Protein AF-A0A8W8MRX2-F1 (afdb_monomer_lite)

Secondary structure (DSSP, 8-state):
-HHHHHHHHHHHHHHHHHHHHHHHHHHHH---HHHHHHHHHHHHHHHHHHHHHHHHHHHHHHT--HHHHHSGGG-GGGB-TTS-B--TT---HHHHHHHHTTSSPPPPHHHHHHH--

Sequence (117 aa):
RPWFFMFVFTMFANAIFTDFFCYHLLSEFGWDWIVVIGAVEAAVATVAVTAVSILMTFHAVYNITANERVNFKRYRYLMDGKGAFYNPFNRGIVHNLKEFFLLVKPRTEQDVEILNI

Organism: Magallana gigas (NCBI:txid29159)

Radius of gyration: 20.26 Å; chains: 1; bounding box: 42×21×60 Å

Foldseek 3Di:
DVVVLVVLVVQLVVLVVLLVVLVVCCVPVNDDPVSVVSNVVSVVSNVVSVVVNVVVLVCQQQVHDPCCVVVVLVDPLLADPVRDGDRLQGPGRVVSNCVVVVVDPGDDPVNSVVVPD

Structure (mmCIF, N/CA/C/O backbone):
data_AF-A0A8W8MRX2-F1
#
_entry.id   AF-A0A8W8MRX2-F1
#
loop_
_atom_site.group_PDB
_atom_site.id
_atom_site.type_symbol
_atom_site.label_atom_id
_atom_site.label_alt_id
_atom_site.label_comp_id
_atom_site.label_asym_id
_atom_site.label_entity_id
_atom_site.label_seq_id
_atom_site.pdbx_PDB_ins_code
_atom_site.Cartn_x
_atom_site.Cartn_y
_atom_site.Cartn_z
_atom_site.occupancy
_atom_site.B_iso_or_equiv
_atom_site.auth_seq_id
_atom_site.auth_comp_id
_atom_site.auth_asym_id
_atom_site.auth_atom_id
_atom_site.pdbx_PDB_model_num
ATOM 1 N N . ARG A 1 1 ? -12.585 5.286 2.937 1.00 81.06 1 ARG A N 1
ATOM 2 C CA . ARG A 1 1 ? -11.636 4.201 3.297 1.00 81.06 1 ARG A CA 1
ATOM 3 C C . ARG A 1 1 ? -11.493 3.177 2.165 1.00 81.06 1 ARG A C 1
ATOM 5 O O . ARG A 1 1 ? -10.385 3.101 1.647 1.00 81.06 1 ARG A O 1
ATOM 12 N N . PRO A 1 2 ? -12.557 2.495 1.693 1.00 92.56 2 PRO A N 1
ATOM 13 C CA . PRO A 1 2 ? -12.420 1.482 0.636 1.00 92.56 2 PRO A CA 1
ATOM 14 C C . PRO A 1 2 ? -11.964 2.055 -0.715 1.00 92.56 2 PRO A C 1
ATOM 16 O O . PRO A 1 2 ? -11.150 1.440 -1.386 1.00 92.56 2 PRO A O 1
ATOM 19 N N . TRP A 1 3 ? -12.398 3.265 -1.084 1.00 94.00 3 TRP A N 1
ATOM 20 C CA . TRP A 1 3 ? -11.978 3.913 -2.338 1.00 94.00 3 TRP A CA 1
ATOM 21 C C . TRP A 1 3 ? -10.467 4.147 -2.434 1.00 94.00 3 TRP A C 1
ATOM 23 O O . TRP A 1 3 ? -9.849 3.787 -3.428 1.00 94.00 3 TRP A O 1
ATOM 33 N N . PHE A 1 4 ? -9.859 4.696 -1.378 1.00 93.81 4 PHE A N 1
ATOM 34 C CA . PHE A 1 4 ? -8.411 4.904 -1.333 1.00 93.81 4 PHE A CA 1
ATOM 35 C C . PHE A 1 4 ? -7.646 3.575 -1.323 1.00 93.81 4 PHE A C 1
ATOM 37 O O . PHE A 1 4 ? -6.632 3.453 -1.995 1.00 93.81 4 PHE A O 1
ATOM 44 N N . PHE A 1 5 ? -8.159 2.559 -0.620 1.00 95.06 5 PHE A N 1
ATOM 45 C CA . PHE A 1 5 ? -7.598 1.208 -0.665 1.00 95.06 5 PHE A CA 1
ATOM 46 C C . PHE A 1 5 ? -7.597 0.647 -2.090 1.00 95.06 5 PHE A C 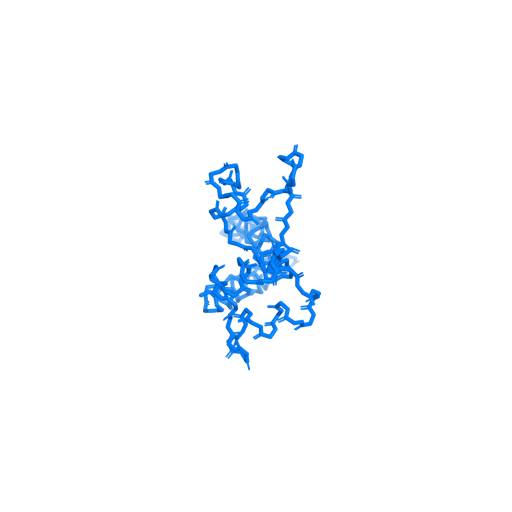1
ATOM 48 O O . PHE A 1 5 ? -6.561 0.186 -2.555 1.00 95.06 5 PHE A O 1
ATOM 55 N N . MET A 1 6 ? -8.726 0.741 -2.801 1.00 95.88 6 MET A N 1
ATOM 56 C CA . MET A 1 6 ? -8.815 0.296 -4.193 1.00 95.88 6 MET A CA 1
ATOM 57 C C . MET A 1 6 ? -7.841 1.063 -5.087 1.00 95.88 6 MET A C 1
ATOM 59 O O . MET A 1 6 ? -7.114 0.433 -5.840 1.00 95.88 6 MET A O 1
ATOM 63 N N . PHE A 1 7 ? -7.753 2.388 -4.942 1.00 96.69 7 PHE A N 1
ATOM 64 C CA . PHE A 1 7 ? -6.777 3.207 -5.665 1.00 96.69 7 PHE A CA 1
ATOM 65 C C . PHE A 1 7 ? -5.326 2.760 -5.419 1.00 96.69 7 PHE A C 1
ATOM 67 O O . PHE A 1 7 ? -4.554 2.604 -6.361 1.00 96.69 7 PHE A O 1
ATOM 74 N N . VAL A 1 8 ? -4.945 2.509 -4.163 1.00 96.88 8 VAL A N 1
ATOM 75 C CA . VAL A 1 8 ? -3.594 2.035 -3.823 1.00 96.88 8 VAL A CA 1
ATOM 76 C C . VAL A 1 8 ? -3.322 0.666 -4.450 1.00 96.88 8 VAL A C 1
ATOM 78 O O . VAL A 1 8 ? -2.254 0.462 -5.019 1.00 96.88 8 VAL A O 1
ATOM 81 N N . PHE A 1 9 ? -4.289 -0.253 -4.409 1.00 96.75 9 PHE A N 1
ATOM 82 C CA . PHE A 1 9 ? -4.136 -1.579 -5.008 1.00 96.75 9 PHE A CA 1
ATOM 83 C C . PHE A 1 9 ? -4.099 -1.543 -6.541 1.00 96.75 9 PHE A C 1
ATOM 85 O O . PHE A 1 9 ? -3.346 -2.309 -7.139 1.00 96.75 9 PHE A O 1
ATOM 92 N N . THR A 1 10 ? -4.836 -0.636 -7.191 1.00 97.62 10 THR A N 1
ATOM 93 C CA . THR A 1 10 ? -4.715 -0.443 -8.645 1.00 97.62 10 THR A CA 1
ATOM 94 C C . THR A 1 10 ? -3.367 0.169 -9.011 1.00 97.62 10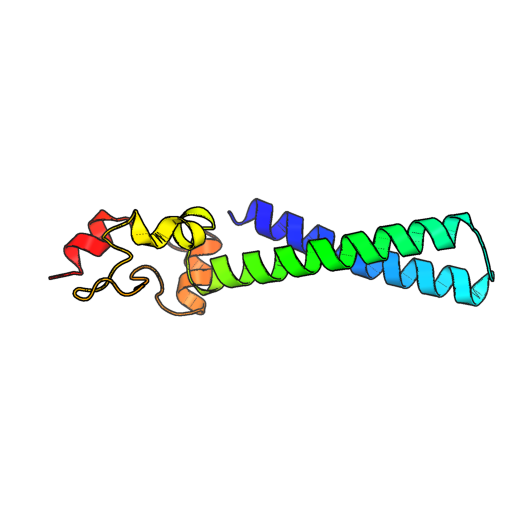 THR A C 1
ATOM 96 O O . THR A 1 10 ? -2.764 -0.256 -9.990 1.00 97.62 10 THR A O 1
ATOM 99 N N . MET A 1 11 ? -2.850 1.104 -8.208 1.00 97.69 11 MET A N 1
ATOM 100 C CA . MET A 1 11 ? -1.498 1.649 -8.385 1.00 97.69 11 MET A CA 1
ATOM 101 C C . MET A 1 11 ? -0.414 0.587 -8.178 1.00 97.69 11 MET A C 1
ATOM 103 O O . MET A 1 11 ? 0.546 0.552 -8.939 1.00 97.69 11 MET A O 1
ATOM 107 N N . PHE A 1 12 ? -0.575 -0.303 -7.195 1.00 97.38 12 PHE A N 1
ATOM 108 C CA . PHE A 1 12 ? 0.336 -1.425 -6.966 1.00 97.38 12 PHE A CA 1
ATOM 109 C C . PHE A 1 12 ? 0.355 -2.399 -8.150 1.00 97.38 12 PHE A C 1
ATOM 111 O O . PHE A 1 12 ? 1.428 -2.731 -8.644 1.00 97.38 12 PHE A O 1
ATOM 118 N N . ALA A 1 13 ? -0.816 -2.792 -8.661 1.00 97.25 13 ALA A N 1
ATOM 119 C CA . ALA A 1 13 ? -0.903 -3.628 -9.858 1.00 97.25 13 ALA A CA 1
ATOM 120 C C . ALA A 1 13 ? -0.281 -2.940 -11.085 1.00 97.25 13 ALA A C 1
ATOM 122 O O . ALA A 1 13 ? 0.473 -3.565 -11.826 1.00 97.25 13 ALA A O 1
ATOM 123 N N . ASN A 1 14 ? -0.548 -1.643 -11.268 1.00 97.69 14 ASN A N 1
ATOM 124 C CA . ASN A 1 14 ? 0.042 -0.857 -12.347 1.00 97.69 14 ASN A CA 1
ATOM 125 C C . ASN A 1 14 ? 1.572 -0.814 -12.255 1.00 97.69 14 ASN A C 1
ATOM 127 O O . ASN A 1 14 ? 2.240 -1.002 -13.262 1.00 97.69 14 ASN A O 1
ATOM 131 N N . ALA A 1 15 ? 2.127 -0.622 -11.057 1.00 97.50 15 ALA A N 1
ATOM 132 C CA . ALA A 1 15 ? 3.571 -0.588 -10.846 1.00 97.50 15 ALA A CA 1
ATOM 133 C C . ALA A 1 15 ? 4.236 -1.933 -11.205 1.00 97.50 15 ALA A C 1
ATOM 135 O O . ALA A 1 15 ? 5.222 -1.948 -11.936 1.00 97.50 15 ALA A O 1
ATOM 136 N N . ILE A 1 16 ? 3.620 -3.061 -10.818 1.00 97.00 16 ILE A N 1
ATOM 137 C CA . ILE A 1 16 ? 4.077 -4.405 -11.215 1.00 97.00 16 ILE A CA 1
ATOM 138 C C . ILE A 1 16 ? 4.066 -4.571 -12.740 1.00 97.00 16 ILE A C 1
ATOM 140 O O . ILE A 1 16 ? 5.025 -5.095 -13.307 1.00 97.00 16 ILE A O 1
ATOM 144 N N . PHE A 1 17 ? 2.994 -4.144 -13.416 1.00 97.88 17 PHE A N 1
ATOM 145 C CA . PHE A 1 17 ? 2.923 -4.239 -14.875 1.00 97.88 17 PHE A CA 1
ATOM 146 C C . PHE A 1 17 ? 3.970 -3.359 -15.560 1.00 97.88 17 PHE A C 1
ATOM 148 O O . PHE A 1 17 ? 4.599 -3.810 -16.514 1.00 97.88 17 PHE A O 1
ATOM 155 N N . THR A 1 18 ? 4.197 -2.142 -15.067 1.00 97.50 18 THR A N 1
ATOM 156 C CA . THR A 1 18 ? 5.241 -1.256 -15.593 1.00 97.50 18 THR A CA 1
ATOM 157 C C . THR A 1 18 ? 6.625 -1.883 -15.449 1.00 97.50 18 THR A C 1
ATOM 159 O O . THR A 1 18 ? 7.345 -1.961 -16.441 1.00 97.50 18 THR A O 1
ATOM 162 N N . ASP A 1 19 ? 6.971 -2.403 -14.267 1.00 96.81 19 ASP A N 1
ATOM 163 C CA . ASP A 1 19 ? 8.256 -3.079 -14.038 1.00 96.81 19 ASP A CA 1
ATOM 164 C C . ASP A 1 19 ? 8.437 -4.279 -14.984 1.00 96.81 19 ASP A C 1
ATOM 166 O O . ASP A 1 19 ? 9.501 -4.458 -15.582 1.00 96.81 19 ASP A O 1
ATOM 170 N N . PHE A 1 20 ? 7.377 -5.071 -15.181 1.00 97.31 20 PHE A N 1
ATOM 171 C CA . PHE A 1 20 ? 7.366 -6.199 -16.114 1.00 97.31 20 PHE A CA 1
ATOM 172 C C . PHE A 1 20 ? 7.624 -5.767 -17.567 1.00 97.31 20 PHE A C 1
ATOM 174 O O . PHE A 1 20 ? 8.453 -6.368 -18.253 1.00 97.31 20 PHE A O 1
ATOM 181 N N . PHE A 1 21 ? 6.956 -4.712 -18.044 1.00 96.94 21 PHE A N 1
ATOM 182 C CA . PHE A 1 21 ? 7.169 -4.208 -19.402 1.00 96.94 21 PHE A CA 1
ATOM 183 C C . PHE A 1 21 ? 8.551 -3.579 -19.578 1.00 96.94 21 PHE A C 1
ATOM 185 O O . PHE A 1 21 ? 9.192 -3.823 -20.598 1.00 96.94 21 PHE A O 1
ATOM 192 N N . CYS A 1 22 ? 9.044 -2.826 -18.592 1.00 96.44 22 CYS A N 1
ATOM 193 C CA . CYS A 1 22 ? 10.399 -2.277 -18.604 1.00 96.44 22 CYS A CA 1
ATOM 194 C C . CYS A 1 22 ? 11.454 -3.385 -18.713 1.00 96.44 22 CYS A C 1
ATOM 196 O O . CYS A 1 22 ? 12.365 -3.281 -19.534 1.00 96.44 22 CYS A O 1
ATOM 198 N N . TYR A 1 23 ? 11.304 -4.469 -17.943 1.00 95.62 23 TYR A N 1
ATOM 199 C CA . TYR A 1 23 ? 12.173 -5.642 -18.045 1.00 95.62 23 TYR A CA 1
ATOM 200 C C . TYR A 1 23 ? 12.152 -6.246 -19.455 1.00 95.62 23 TYR A C 1
ATOM 202 O O . TYR A 1 23 ? 13.210 -6.450 -20.052 1.00 95.62 23 TYR A O 1
ATOM 210 N N . HIS A 1 24 ? 10.960 -6.474 -20.017 1.00 96.56 24 HIS A N 1
ATOM 211 C CA . HIS A 1 24 ? 10.830 -7.046 -21.357 1.00 96.56 24 HIS A CA 1
ATOM 212 C C . HIS A 1 24 ? 11.422 -6.149 -22.448 1.00 96.56 24 HIS A C 1
ATOM 214 O O . HIS A 1 24 ? 12.159 -6.637 -23.305 1.00 96.56 24 HIS A O 1
ATOM 220 N N . LEU A 1 25 ? 11.168 -4.840 -22.396 1.00 96.12 25 LEU A N 1
ATOM 221 C CA . LEU A 1 25 ? 11.708 -3.889 -23.366 1.00 96.12 25 LEU A CA 1
ATOM 222 C C . LEU A 1 25 ? 13.241 -3.865 -23.353 1.00 96.12 25 LEU A C 1
ATOM 224 O O . LEU A 1 25 ? 13.851 -3.921 -24.418 1.00 96.12 25 LEU A O 1
ATOM 228 N N . LEU A 1 26 ? 13.862 -3.851 -22.169 1.00 95.38 26 LEU A N 1
ATOM 229 C CA . LEU A 1 26 ? 15.324 -3.887 -22.052 1.00 95.38 26 LEU A CA 1
ATOM 230 C C . LEU A 1 26 ? 15.916 -5.227 -22.506 1.00 95.38 26 LEU A C 1
ATOM 232 O O . LEU A 1 26 ? 17.026 -5.256 -23.037 1.00 95.38 26 LEU A O 1
ATOM 236 N N . SER A 1 27 ? 15.189 -6.332 -22.309 1.00 94.75 27 SER A N 1
ATOM 237 C CA . S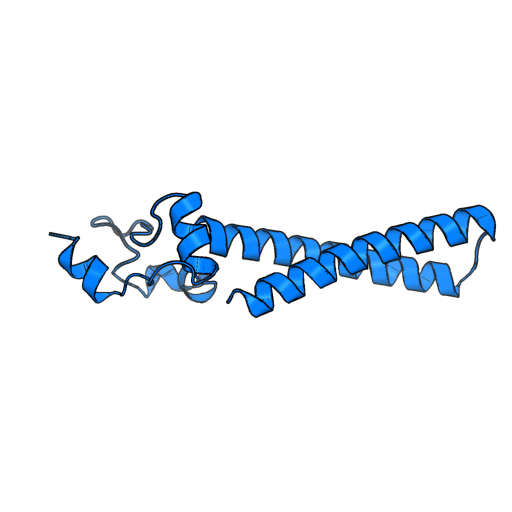ER A 1 27 ? 15.648 -7.661 -22.728 1.00 94.75 27 SER A CA 1
ATOM 238 C C . SER A 1 27 ? 15.633 -7.857 -24.247 1.00 94.75 27 SER A C 1
ATOM 240 O O . SER A 1 27 ? 16.543 -8.485 -24.780 1.00 94.75 27 SER A O 1
ATOM 242 N N . GLU A 1 28 ? 14.640 -7.293 -24.941 1.00 94.88 28 GLU A N 1
ATOM 243 C CA . GLU A 1 28 ? 14.438 -7.490 -26.383 1.00 94.88 28 GLU A CA 1
ATOM 244 C C . GLU A 1 28 ? 15.146 -6.420 -27.227 1.00 94.88 28 GLU A C 1
ATOM 246 O O . GLU A 1 28 ? 15.792 -6.731 -28.226 1.00 94.88 28 GLU A O 1
ATOM 251 N N . PHE A 1 29 ? 15.049 -5.147 -26.829 1.00 91.75 29 PHE A N 1
ATOM 252 C CA . PHE A 1 29 ? 15.564 -4.014 -27.611 1.00 91.75 29 PHE A CA 1
ATOM 253 C C . PHE A 1 29 ? 16.936 -3.517 -27.131 1.00 91.75 29 PHE A C 1
ATOM 255 O O . PHE A 1 29 ? 17.542 -2.655 -27.769 1.00 91.75 29 PHE A O 1
ATOM 262 N N . GLY A 1 30 ? 17.454 -4.079 -26.035 1.00 88.69 30 GLY A N 1
ATOM 263 C CA . GLY A 1 30 ? 18.733 -3.700 -25.449 1.00 88.69 30 GLY A CA 1
ATOM 264 C C . GLY A 1 30 ? 18.656 -2.429 -24.598 1.00 88.69 30 GLY A C 1
ATOM 265 O O . GLY A 1 30 ? 17.621 -2.071 -24.040 1.00 88.69 30 GLY A O 1
ATOM 266 N N . TRP A 1 31 ? 19.799 -1.760 -24.441 1.00 90.12 31 TRP A N 1
ATOM 267 C CA . TRP A 1 31 ? 19.971 -0.687 -23.460 1.00 90.12 31 TRP A CA 1
ATOM 268 C C . TRP A 1 31 ? 19.447 0.671 -23.960 1.00 90.12 31 TRP A C 1
ATOM 270 O O . TRP A 1 31 ? 20.212 1.507 -24.443 1.00 90.12 31 TRP A O 1
ATOM 280 N N . ASP A 1 32 ? 18.139 0.899 -23.825 1.00 94.75 32 ASP A N 1
ATOM 281 C CA . ASP A 1 32 ? 17.489 2.190 -24.092 1.00 94.75 32 ASP A CA 1
ATOM 282 C C . ASP A 1 32 ? 17.425 3.054 -22.820 1.00 94.75 32 ASP A C 1
ATOM 284 O O . ASP A 1 32 ? 16.851 2.663 -21.802 1.00 94.75 32 ASP A O 1
ATOM 288 N N . TRP A 1 33 ? 17.990 4.263 -22.877 1.00 93.69 33 TRP A N 1
ATOM 289 C CA . TRP A 1 33 ? 18.096 5.153 -21.718 1.00 93.69 33 TRP A CA 1
ATOM 290 C C . TRP A 1 33 ? 16.746 5.669 -21.200 1.00 93.69 33 TRP A C 1
ATOM 292 O O . TRP A 1 33 ? 16.601 5.890 -19.997 1.00 93.69 33 TRP A O 1
ATOM 302 N N . ILE A 1 34 ? 15.750 5.841 -22.075 1.00 95.19 34 ILE A N 1
ATOM 303 C CA . ILE A 1 34 ? 14.394 6.250 -21.681 1.00 95.19 34 ILE A CA 1
ATOM 304 C C . ILE A 1 34 ? 13.754 5.126 -20.866 1.00 95.19 34 ILE A C 1
ATOM 306 O O . ILE A 1 34 ? 13.177 5.376 -19.807 1.00 95.19 34 ILE A O 1
ATOM 310 N N . VAL A 1 35 ? 13.915 3.881 -21.322 1.00 95.56 35 VAL A N 1
ATOM 311 C CA . VAL A 1 35 ? 13.387 2.705 -20.623 1.00 95.56 35 VAL A CA 1
ATOM 312 C C . VAL A 1 35 ? 14.115 2.486 -19.299 1.00 95.56 35 VAL A C 1
ATOM 314 O O . VAL A 1 35 ? 13.463 2.193 -18.303 1.00 95.56 35 VAL A O 1
ATOM 317 N N . VAL A 1 36 ? 15.437 2.686 -19.244 1.00 96.06 36 VAL A N 1
ATOM 318 C CA . VAL A 1 36 ? 16.212 2.596 -17.993 1.00 96.06 36 VAL A CA 1
ATOM 319 C C . VAL A 1 36 ? 15.733 3.621 -16.965 1.00 96.06 36 VAL A C 1
ATOM 321 O O . VAL A 1 36 ? 15.505 3.260 -15.812 1.00 96.06 36 VAL A O 1
ATOM 324 N N . ILE A 1 37 ? 15.543 4.884 -17.360 1.00 96.38 37 ILE A N 1
ATOM 325 C CA . ILE A 1 37 ? 15.032 5.921 -16.450 1.00 96.38 37 ILE A CA 1
ATOM 326 C C . ILE A 1 37 ? 13.625 5.555 -15.961 1.00 96.38 37 ILE A C 1
ATOM 328 O O . ILE A 1 37 ? 13.375 5.593 -14.756 1.00 96.38 37 ILE A O 1
ATOM 332 N N . GLY A 1 38 ? 12.742 5.133 -16.873 1.00 95.88 38 GLY A N 1
ATOM 333 C CA . GLY A 1 38 ? 11.395 4.679 -16.526 1.00 95.88 38 GLY A CA 1
ATOM 334 C C . GLY A 1 38 ? 11.396 3.471 -15.584 1.00 95.88 38 GLY A C 1
ATOM 335 O O . GLY A 1 38 ? 10.609 3.434 -14.646 1.00 95.88 38 GLY A O 1
ATOM 336 N N . ALA A 1 39 ? 12.317 2.522 -15.766 1.00 96.25 39 ALA A N 1
ATOM 337 C CA . ALA A 1 39 ? 12.464 1.354 -14.899 1.00 96.25 39 ALA A CA 1
ATOM 338 C C . ALA A 1 39 ? 12.924 1.736 -13.484 1.00 96.25 39 ALA A C 1
ATOM 340 O O . ALA A 1 39 ? 12.453 1.167 -12.503 1.00 96.25 39 ALA A O 1
ATOM 341 N N . VAL A 1 40 ? 13.826 2.716 -13.357 1.00 97.00 40 VAL A N 1
ATOM 342 C CA . VAL A 1 40 ? 14.262 3.225 -12.046 1.00 97.00 40 VAL A CA 1
ATOM 343 C C . VAL A 1 40 ? 13.115 3.941 -11.334 1.00 97.00 40 VAL A C 1
ATOM 345 O O . VAL A 1 40 ? 12.887 3.702 -10.147 1.00 97.00 40 VAL A O 1
ATOM 348 N N . GLU A 1 41 ? 12.376 4.794 -12.046 1.00 96.75 41 GLU A N 1
ATOM 349 C CA . GLU A 1 41 ? 11.190 5.463 -11.503 1.00 96.75 41 GLU A CA 1
ATOM 350 C C . GLU A 1 41 ? 10.129 4.446 -11.061 1.00 96.75 41 GLU A C 1
ATOM 352 O O . GLU A 1 41 ? 9.632 4.524 -9.934 1.00 96.75 41 GLU A O 1
ATOM 357 N N . ALA A 1 42 ? 9.831 3.463 -11.915 1.00 96.56 42 ALA A N 1
ATOM 358 C CA . ALA A 1 42 ? 8.872 2.402 -11.637 1.00 96.56 42 ALA A CA 1
ATOM 359 C C . ALA A 1 42 ? 9.285 1.576 -10.413 1.00 96.56 42 ALA A C 1
ATOM 361 O O . ALA A 1 42 ? 8.473 1.419 -9.506 1.00 96.56 42 ALA A O 1
ATOM 362 N N . ALA A 1 43 ? 10.559 1.192 -10.285 1.00 97.31 43 ALA A N 1
ATOM 363 C CA . ALA A 1 43 ? 11.051 0.460 -9.120 1.00 97.31 43 ALA A CA 1
ATOM 364 C C . ALA A 1 43 ? 10.883 1.250 -7.807 1.00 97.31 43 ALA A C 1
ATOM 366 O O . ALA A 1 43 ? 10.443 0.700 -6.791 1.00 97.31 43 ALA A O 1
ATOM 367 N N . VAL A 1 44 ? 11.191 2.555 -7.809 1.00 97.50 44 VAL A N 1
ATOM 368 C CA . VAL A 1 44 ? 10.978 3.426 -6.636 1.00 97.50 44 VAL A CA 1
ATOM 369 C C . VAL A 1 44 ? 9.488 3.528 -6.307 1.00 97.50 44 VAL A C 1
ATOM 371 O O . VAL A 1 44 ? 9.101 3.398 -5.139 1.00 97.50 44 VAL A O 1
ATOM 374 N N . ALA A 1 45 ? 8.647 3.717 -7.326 1.00 96.50 45 ALA A N 1
ATOM 375 C CA . ALA A 1 45 ? 7.202 3.752 -7.162 1.00 96.50 45 ALA A CA 1
ATOM 376 C C . ALA A 1 45 ? 6.683 2.430 -6.581 1.00 96.50 45 ALA A C 1
ATOM 378 O O . ALA A 1 45 ? 5.958 2.473 -5.588 1.00 96.50 45 ALA A O 1
ATOM 379 N N . THR A 1 46 ? 7.114 1.279 -7.111 1.00 98.19 46 THR A N 1
ATOM 380 C CA . THR A 1 46 ? 6.763 -0.074 -6.655 1.00 98.19 46 THR A CA 1
ATOM 381 C C . THR A 1 46 ? 7.065 -0.259 -5.174 1.00 98.19 46 THR A C 1
ATOM 383 O O . THR A 1 46 ? 6.188 -0.698 -4.425 1.00 98.19 46 THR A O 1
ATOM 386 N N . VAL A 1 47 ? 8.253 0.134 -4.702 1.00 97.81 47 VAL A N 1
ATOM 387 C CA . VAL A 1 47 ? 8.602 0.060 -3.271 1.00 97.81 47 VAL A CA 1
ATOM 388 C C . VAL A 1 47 ? 7.639 0.901 -2.427 1.00 97.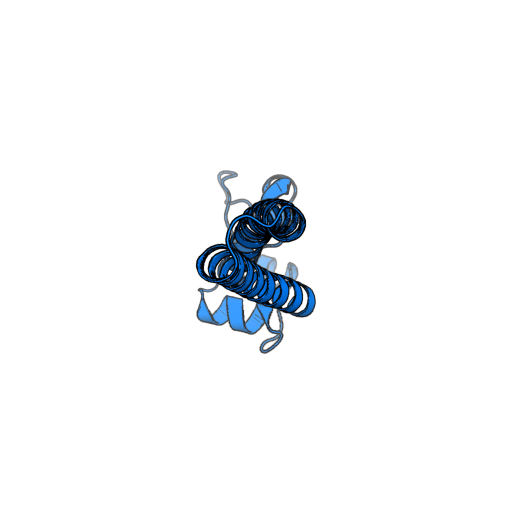81 47 VAL A C 1
ATOM 390 O O . VAL A 1 47 ? 7.106 0.416 -1.422 1.00 97.81 47 VAL A O 1
ATOM 393 N N . ALA A 1 48 ? 7.362 2.138 -2.846 1.00 97.19 48 ALA A N 1
ATOM 394 C CA . ALA A 1 48 ? 6.472 3.038 -2.120 1.00 97.19 48 ALA A CA 1
ATOM 395 C C . ALA A 1 48 ? 5.030 2.502 -2.059 1.00 97.19 48 ALA A C 1
ATOM 397 O O . ALA A 1 48 ? 4.447 2.404 -0.974 1.00 97.19 48 ALA A O 1
ATOM 398 N N . VAL A 1 49 ? 4.453 2.101 -3.197 1.00 97.69 49 VAL A N 1
ATOM 399 C CA . VAL A 1 49 ? 3.070 1.599 -3.245 1.00 97.69 49 VAL A CA 1
ATOM 400 C C . VAL A 1 49 ? 2.927 0.244 -2.555 1.00 97.69 49 VAL A C 1
ATOM 402 O O . VAL A 1 49 ? 1.886 -0.009 -1.950 1.00 97.69 49 VAL A O 1
ATOM 405 N N . THR A 1 50 ? 3.970 -0.592 -2.538 1.00 97.88 50 THR A N 1
ATOM 406 C CA . THR A 1 50 ? 3.994 -1.839 -1.753 1.00 97.88 50 THR A CA 1
ATOM 407 C C . THR A 1 50 ? 3.883 -1.542 -0.260 1.00 97.88 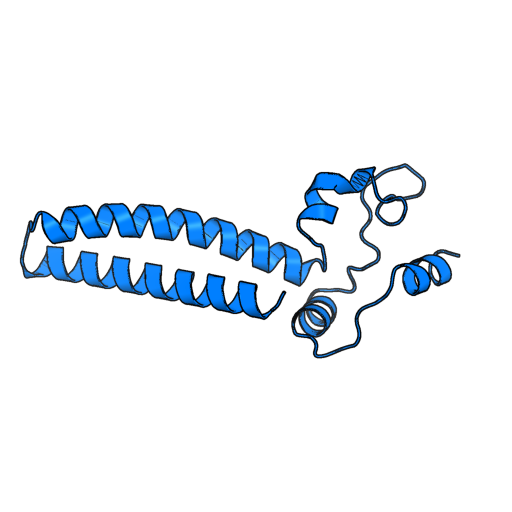50 THR A C 1
ATOM 409 O O . THR A 1 50 ? 3.020 -2.099 0.423 1.00 97.88 50 THR A O 1
ATOM 412 N N . ALA A 1 51 ? 4.701 -0.618 0.257 1.00 97.31 51 ALA A N 1
ATOM 413 C CA . ALA A 1 51 ? 4.671 -0.242 1.669 1.00 97.31 51 ALA A CA 1
ATOM 414 C C . ALA A 1 51 ? 3.294 0.306 2.084 1.00 97.31 51 ALA A C 1
ATOM 416 O O . ALA A 1 51 ? 2.740 -0.090 3.114 1.00 97.31 51 ALA A O 1
ATOM 417 N N . VAL A 1 52 ? 2.698 1.168 1.253 1.00 96.75 52 VAL A N 1
ATOM 418 C CA . VAL A 1 52 ? 1.354 1.708 1.503 1.00 96.75 52 VAL A CA 1
ATOM 419 C C . VAL A 1 52 ? 0.287 0.611 1.414 1.00 96.75 52 VAL A C 1
ATOM 421 O O . VAL A 1 52 ? -0.602 0.572 2.263 1.00 96.75 52 VAL A O 1
ATOM 424 N N . SER A 1 53 ? 0.388 -0.320 0.462 1.00 97.25 53 SER A N 1
ATOM 425 C CA . SER A 1 53 ? -0.545 -1.452 0.324 1.00 97.25 53 SER A CA 1
ATOM 426 C C . SER A 1 53 ? -0.536 -2.356 1.558 1.00 97.25 53 SER A C 1
ATOM 428 O O . SER A 1 53 ? -1.599 -2.732 2.062 1.00 97.25 53 SER A O 1
ATOM 430 N N . ILE A 1 54 ? 0.649 -2.645 2.109 1.00 97.12 54 ILE A N 1
ATOM 431 C CA . ILE A 1 54 ? 0.802 -3.417 3.351 1.00 97.12 54 ILE A CA 1
ATOM 432 C C . ILE A 1 54 ? 0.146 -2.678 4.522 1.00 97.12 54 ILE A C 1
ATOM 434 O O . ILE A 1 54 ? -0.653 -3.267 5.251 1.00 97.12 54 ILE A O 1
ATOM 438 N N . LEU A 1 55 ? 0.420 -1.379 4.684 1.00 95.75 55 LEU A N 1
ATOM 439 C CA . LEU A 1 55 ? -0.180 -0.570 5.752 1.00 95.75 55 LEU A CA 1
ATOM 440 C C . LEU A 1 55 ? -1.707 -0.493 5.631 1.00 95.75 55 LEU A C 1
ATOM 442 O O . LEU A 1 55 ? -2.415 -0.577 6.634 1.00 95.75 55 LEU A O 1
ATOM 446 N N . MET A 1 56 ? -2.229 -0.362 4.413 1.00 95.62 56 MET A N 1
ATOM 447 C CA . MET A 1 56 ? -3.667 -0.335 4.156 1.00 95.62 56 MET A CA 1
ATOM 448 C C . MET A 1 56 ? -4.337 -1.673 4.444 1.00 95.62 56 MET A C 1
ATOM 450 O O . MET A 1 56 ? -5.403 -1.697 5.061 1.00 95.62 56 MET A O 1
ATOM 454 N N . THR A 1 57 ? -3.680 -2.773 4.090 1.00 96.19 57 THR A N 1
ATOM 455 C CA . THR A 1 57 ? -4.131 -4.122 4.442 1.00 96.19 57 THR A CA 1
ATOM 456 C C . THR A 1 57 ? -4.133 -4.311 5.954 1.00 96.19 57 THR A C 1
ATOM 458 O O . THR A 1 57 ? -5.131 -4.759 6.508 1.00 96.19 57 THR A O 1
ATOM 461 N N . PHE A 1 58 ? -3.074 -3.888 6.649 1.00 95.69 58 PHE A N 1
ATOM 462 C CA . PHE A 1 58 ? -3.004 -3.936 8.108 1.00 95.69 58 PHE A CA 1
ATOM 463 C C . PHE A 1 58 ? -4.145 -3.138 8.762 1.00 95.69 58 PHE A C 1
ATOM 465 O O . PHE A 1 58 ? -4.845 -3.659 9.628 1.00 95.69 58 PHE A O 1
ATOM 472 N N . HIS A 1 59 ? -4.396 -1.908 8.308 1.00 94.94 59 HIS A N 1
ATOM 473 C CA . HIS A 1 59 ? -5.496 -1.076 8.805 1.00 94.94 59 HIS A CA 1
ATOM 474 C C . HIS A 1 59 ? -6.878 -1.705 8.574 1.00 94.94 59 HIS A C 1
ATOM 476 O O . HIS A 1 59 ? -7.741 -1.619 9.449 1.00 94.94 59 HIS A O 1
ATOM 482 N N . ALA A 1 60 ? -7.090 -2.350 7.424 1.00 95.44 60 ALA A N 1
ATOM 483 C CA . ALA A 1 60 ? -8.336 -3.046 7.118 1.00 95.44 60 ALA A CA 1
ATOM 484 C C . ALA A 1 60 ? -8.512 -4.310 7.975 1.00 95.44 60 ALA A C 1
ATOM 486 O O . ALA A 1 60 ? -9.574 -4.525 8.552 1.00 95.44 60 ALA A O 1
ATOM 487 N N . VAL A 1 61 ? -7.457 -5.119 8.110 1.00 96.25 61 VAL A N 1
ATOM 488 C CA . VAL A 1 61 ? -7.481 -6.396 8.836 1.00 96.25 61 VAL A CA 1
ATOM 489 C C . VAL A 1 61 ? -7.602 -6.207 10.342 1.00 96.25 61 VAL A C 1
ATOM 491 O O . VAL A 1 61 ? -8.249 -7.026 10.985 1.00 96.25 61 VAL A O 1
ATOM 494 N N . TYR A 1 62 ? -7.027 -5.147 10.912 1.00 94.44 62 TYR A N 1
ATOM 495 C CA . TYR A 1 62 ? -7.122 -4.853 12.347 1.00 94.44 62 TYR A CA 1
ATOM 496 C C . TYR A 1 62 ? -8.256 -3.894 12.704 1.00 94.44 62 TYR A C 1
ATOM 498 O O . TYR A 1 62 ? -8.444 -3.630 13.885 1.00 94.44 62 TYR A O 1
ATOM 506 N N . ASN A 1 63 ? -8.999 -3.377 11.721 1.00 94.25 63 ASN A N 1
ATOM 507 C CA . ASN A 1 63 ? -9.982 -2.311 11.910 1.00 94.25 63 ASN A CA 1
ATOM 508 C C . ASN A 1 63 ? -9.419 -1.148 12.747 1.00 94.25 63 ASN A C 1
ATOM 510 O O . ASN A 1 63 ? -9.912 -0.827 13.824 1.00 94.25 63 ASN A O 1
ATOM 514 N N . ILE A 1 64 ? -8.322 -0.562 12.266 1.00 93.50 64 ILE A N 1
ATOM 515 C CA . ILE A 1 64 ? -7.648 0.577 12.901 1.00 93.50 64 ILE A CA 1
ATOM 516 C C . ILE A 1 64 ? -7.341 1.641 11.847 1.00 93.50 64 ILE A C 1
ATOM 518 O O . ILE A 1 64 ? -7.031 1.338 10.693 1.00 93.50 64 ILE A O 1
ATOM 522 N N . THR A 1 65 ? -7.477 2.912 12.197 1.00 91.75 65 THR A N 1
ATOM 523 C CA . THR A 1 65 ? -7.103 4.047 11.349 1.00 91.75 65 THR A CA 1
ATOM 524 C C . THR A 1 65 ? -5.631 4.411 11.538 1.00 91.75 65 THR A C 1
ATOM 526 O O . THR A 1 65 ? -5.011 4.109 12.556 1.00 91.75 65 THR A O 1
ATOM 529 N N . ALA A 1 66 ? -5.059 5.129 10.567 1.00 91.44 66 ALA A N 1
ATOM 530 C CA . ALA A 1 66 ? -3.692 5.636 10.683 1.00 91.44 66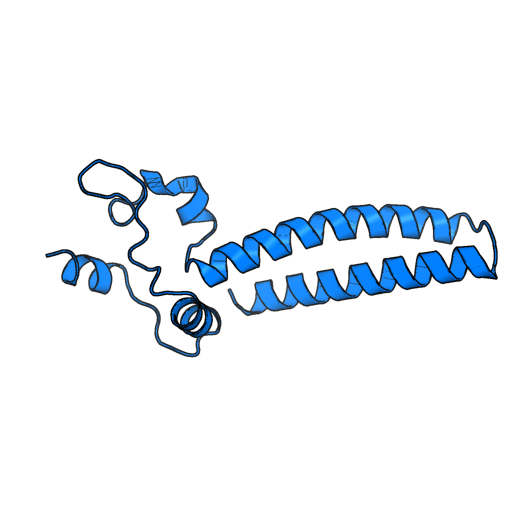 ALA A CA 1
ATOM 531 C C . ALA A 1 66 ? -3.517 6.545 11.911 1.00 91.44 66 ALA A C 1
ATOM 533 O O . ALA A 1 66 ? -2.506 6.467 12.606 1.00 91.44 66 ALA A O 1
ATOM 534 N N . ASN A 1 67 ? -4.521 7.377 12.196 1.00 92.06 67 ASN A N 1
ATOM 535 C CA . ASN A 1 67 ? -4.493 8.276 13.338 1.00 92.06 67 ASN A CA 1
ATOM 536 C C . ASN A 1 67 ? -4.585 7.513 14.668 1.00 92.06 67 ASN A C 1
ATOM 538 O O . ASN A 1 67 ? -3.813 7.804 15.572 1.00 92.06 67 ASN A O 1
ATOM 542 N N . GLU A 1 68 ? -5.450 6.503 14.776 1.00 91.88 68 GLU A N 1
ATOM 543 C CA . GLU A 1 68 ? -5.509 5.631 15.959 1.00 91.88 68 GLU A CA 1
ATOM 544 C C . GLU A 1 68 ? -4.203 4.857 16.155 1.00 91.88 68 GLU A C 1
ATOM 546 O O . GLU A 1 68 ? -3.714 4.771 17.273 1.00 91.88 68 GLU A O 1
ATOM 551 N N . ARG A 1 69 ? -3.583 4.357 15.078 1.00 91.56 69 ARG A N 1
ATOM 552 C CA . ARG A 1 69 ? -2.291 3.659 15.148 1.00 91.56 69 ARG A CA 1
ATOM 553 C C . ARG A 1 69 ? -1.172 4.560 15.680 1.00 91.56 69 ARG A C 1
ATOM 555 O O . ARG A 1 69 ? -0.370 4.114 16.494 1.00 91.56 69 ARG A O 1
ATOM 562 N N . VAL A 1 70 ? -1.086 5.803 15.202 1.00 92.19 70 VAL A N 1
ATOM 563 C CA . VAL A 1 70 ? -0.015 6.743 15.583 1.00 92.19 70 VAL A CA 1
ATOM 564 C C . VAL A 1 70 ? -0.285 7.377 16.948 1.00 92.19 70 VAL A C 1
ATOM 566 O O . VAL A 1 70 ? 0.614 7.464 17.779 1.00 92.19 70 VAL A O 1
ATOM 569 N N . ASN A 1 71 ? -1.527 7.784 17.200 1.00 92.25 71 ASN A N 1
ATOM 570 C CA . ASN A 1 71 ? -1.926 8.545 18.380 1.00 92.25 71 ASN A CA 1
ATOM 571 C C . ASN A 1 71 ? -2.740 7.707 19.377 1.00 92.25 71 ASN A C 1
ATOM 573 O O . ASN A 1 71 ? -3.580 8.260 20.082 1.00 92.25 71 ASN A O 1
ATOM 577 N N . PHE A 1 72 ? -2.502 6.394 19.478 1.00 89.44 72 PHE A N 1
ATOM 578 C CA . PHE A 1 72 ? -3.329 5.505 20.312 1.00 89.44 72 PHE A CA 1
ATOM 579 C C . PHE A 1 72 ? -3.424 5.964 21.776 1.00 89.44 72 PHE A C 1
ATOM 581 O O . PHE A 1 72 ? -4.493 5.901 22.370 1.00 89.44 72 PHE A O 1
ATOM 588 N N . LYS A 1 73 ? -2.338 6.520 22.336 1.00 89.19 73 LYS A N 1
ATOM 589 C CA . LYS A 1 73 ? -2.290 7.038 23.718 1.00 89.19 73 LYS A CA 1
ATOM 590 C C . LYS A 1 73 ? -3.266 8.191 23.981 1.00 89.19 73 LYS A C 1
ATOM 592 O O . LYS A 1 73 ? -3.576 8.473 25.133 1.00 89.19 73 LYS A O 1
ATOM 597 N N . ARG A 1 74 ? -3.737 8.875 22.931 1.00 90.88 74 ARG A N 1
ATOM 598 C CA . ARG A 1 74 ? -4.749 9.936 23.030 1.00 90.88 74 ARG A CA 1
ATOM 599 C C . ARG A 1 74 ? -6.149 9.368 23.293 1.00 90.88 74 ARG A C 1
ATOM 601 O O . ARG A 1 74 ? -6.988 10.074 23.844 1.00 90.88 74 ARG A O 1
ATOM 608 N N . TYR A 1 75 ? -6.405 8.123 22.899 1.00 87.31 75 TYR A N 1
ATOM 609 C CA . TYR A 1 75 ? -7.731 7.512 22.902 1.00 87.31 75 TYR A CA 1
ATOM 610 C C . TYR A 1 75 ? -7.852 6.507 24.046 1.00 87.31 75 TYR A C 1
ATOM 612 O O . TYR A 1 75 ? -7.257 5.433 24.008 1.00 87.31 75 TYR A O 1
ATOM 620 N N . ARG A 1 76 ? -8.643 6.841 25.075 1.00 85.38 76 ARG A N 1
ATOM 621 C CA . ARG A 1 76 ? -8.825 5.974 26.256 1.00 85.38 76 ARG A CA 1
ATOM 622 C C . ARG A 1 76 ? -9.398 4.603 25.909 1.00 85.38 76 ARG A C 1
ATOM 624 O O . ARG A 1 76 ? -8.969 3.625 26.500 1.00 85.38 76 ARG A O 1
ATOM 631 N N . TYR A 1 77 ? -10.296 4.526 24.930 1.00 86.00 77 TYR A N 1
ATOM 632 C CA . TYR A 1 77 ? -10.867 3.260 24.464 1.00 86.00 77 TYR A CA 1
ATOM 633 C C . TYR A 1 77 ? -9.855 2.352 23.745 1.00 86.00 77 TYR A C 1
ATOM 635 O O . TYR A 1 77 ? -10.142 1.176 23.551 1.00 86.00 77 TYR A O 1
ATOM 643 N N . LEU A 1 78 ? -8.682 2.870 23.352 1.00 88.62 78 LEU A N 1
ATOM 644 C CA . LEU A 1 78 ? -7.583 2.070 22.793 1.00 88.62 78 LEU A CA 1
ATOM 645 C C . LEU A 1 78 ? -6.570 1.621 23.853 1.00 88.62 78 LEU A C 1
ATOM 647 O O . LEU A 1 78 ? -5.503 1.099 23.514 1.00 88.62 78 LEU A O 1
ATOM 651 N N . MET A 1 79 ? -6.866 1.867 25.129 1.00 87.75 79 MET A N 1
ATOM 652 C CA . MET A 1 79 ? -6.011 1.512 26.250 1.00 87.75 79 MET A CA 1
ATOM 653 C C . MET A 1 79 ? -6.728 0.524 27.167 1.00 87.75 79 MET A C 1
ATOM 655 O O . MET A 1 79 ? -7.865 0.743 27.572 1.00 87.75 79 MET A O 1
ATOM 659 N N . ASP A 1 80 ? -6.036 -0.557 27.509 1.00 84.06 80 ASP A N 1
ATOM 660 C CA . ASP A 1 80 ? -6.454 -1.491 28.553 1.00 84.06 80 ASP A CA 1
ATOM 661 C C . ASP A 1 80 ? -6.358 -0.828 29.946 1.00 84.06 80 ASP A C 1
ATOM 663 O O . ASP A 1 80 ? -5.722 0.217 30.109 1.00 84.06 80 ASP A O 1
ATOM 667 N N . GLY A 1 81 ? -6.907 -1.459 30.988 1.00 79.00 81 GLY A N 1
ATOM 668 C CA . GLY A 1 81 ? -6.853 -0.986 32.378 1.00 79.00 81 GLY A CA 1
ATOM 669 C C . GLY A 1 81 ? -5.432 -0.778 32.928 1.00 79.00 81 GLY A C 1
ATOM 670 O O . GLY A 1 81 ? -5.248 -0.075 33.918 1.00 79.00 81 GLY A O 1
ATOM 671 N N . LYS A 1 82 ? -4.410 -1.339 32.267 1.00 83.38 82 LYS A N 1
ATOM 672 C CA . LYS A 1 82 ? -2.979 -1.135 32.568 1.00 83.38 82 LYS A CA 1
ATOM 673 C C . LYS A 1 82 ? -2.292 -0.087 31.674 1.00 83.38 82 LYS A C 1
ATOM 675 O O . LYS A 1 82 ? -1.081 0.089 31.770 1.00 83.38 82 LYS A O 1
ATOM 680 N N . GLY A 1 83 ? -3.028 0.577 30.781 1.00 80.00 83 GLY A N 1
ATOM 681 C CA . GLY A 1 83 ? -2.505 1.559 29.820 1.00 80.00 83 GLY A CA 1
ATOM 682 C C . GLY A 1 83 ? -1.833 0.960 28.575 1.00 80.00 83 GLY A C 1
ATOM 683 O O . GLY A 1 83 ? -1.228 1.694 27.793 1.00 80.00 83 GLY A O 1
ATOM 684 N N . ALA A 1 84 ? -1.909 -0.361 28.382 1.00 86.94 84 ALA A N 1
ATOM 685 C CA . ALA A 1 84 ? -1.391 -1.041 27.194 1.00 86.94 84 ALA A CA 1
ATOM 686 C C . ALA A 1 84 ? -2.340 -0.877 25.996 1.00 86.94 84 ALA A C 1
ATOM 688 O O . ALA A 1 84 ? -3.535 -0.676 26.181 1.00 86.94 84 ALA A O 1
ATOM 689 N N . PHE A 1 85 ? -1.823 -0.982 24.769 1.00 88.31 85 PHE A N 1
ATOM 690 C CA . PHE A 1 85 ? -2.653 -0.897 23.565 1.00 88.31 85 PHE A CA 1
ATOM 691 C C . PHE A 1 85 ? -3.642 -2.070 23.489 1.00 88.31 85 PHE A C 1
ATOM 693 O O . PHE A 1 85 ? -3.234 -3.232 23.501 1.00 88.31 85 PHE A O 1
ATOM 700 N N . TYR A 1 86 ? -4.926 -1.755 23.352 1.00 89.69 86 TYR A N 1
ATOM 701 C CA . TYR A 1 86 ? -6.010 -2.712 23.157 1.00 89.69 86 TYR A CA 1
ATOM 702 C C . TYR A 1 86 ? -6.954 -2.180 22.082 1.00 89.69 86 TYR A C 1
ATOM 704 O O . TYR A 1 86 ? -7.367 -1.029 22.148 1.00 89.69 86 TYR A O 1
ATOM 712 N N . ASN A 1 87 ? -7.290 -2.993 21.076 1.00 90.88 87 ASN A N 1
ATOM 713 C CA . ASN A 1 87 ? -8.197 -2.569 20.011 1.00 90.88 87 ASN A CA 1
ATOM 714 C C . ASN A 1 87 ? -9.572 -3.252 20.143 1.00 90.88 87 ASN A C 1
ATOM 716 O O . ASN A 1 87 ? -9.733 -4.366 19.636 1.00 90.88 87 ASN A O 1
ATOM 720 N N . PRO A 1 88 ? -10.578 -2.587 20.738 1.00 89.12 88 PRO A N 1
ATOM 721 C CA . PRO A 1 88 ? -11.928 -3.135 20.880 1.00 89.12 88 PRO A CA 1
ATOM 722 C C . PRO A 1 88 ? -12.699 -3.234 19.552 1.00 89.12 88 PRO A C 1
ATOM 724 O O . PRO A 1 88 ? -13.713 -3.932 19.471 1.00 89.12 88 PRO A O 1
ATOM 727 N N . PHE A 1 89 ? -12.239 -2.550 18.500 1.00 90.88 89 PHE A N 1
ATOM 728 C CA . PHE A 1 89 ? -12.847 -2.603 17.169 1.00 90.88 89 PHE A CA 1
ATOM 729 C C . PHE A 1 89 ? -12.387 -3.815 16.353 1.00 90.88 89 PHE A C 1
ATOM 731 O O . PHE A 1 89 ? -13.024 -4.155 15.352 1.00 90.88 89 PHE A O 1
ATOM 738 N N . ASN A 1 90 ? -11.316 -4.493 16.781 1.00 91.62 90 ASN A N 1
ATOM 739 C CA . ASN A 1 90 ? -10.834 -5.707 16.140 1.00 91.62 90 ASN A CA 1
ATOM 740 C C . ASN A 1 90 ? -11.717 -6.908 16.521 1.00 91.62 90 ASN A C 1
ATOM 742 O O . ASN A 1 90 ? -11.626 -7.437 17.625 1.00 91.62 90 ASN A O 1
ATOM 746 N N . ARG A 1 91 ? -12.543 -7.375 15.578 1.00 91.75 91 ARG A N 1
ATOM 747 C CA . ARG A 1 91 ? -13.475 -8.507 15.749 1.00 91.75 91 ARG A CA 1
ATOM 748 C C . ARG A 1 91 ? -13.104 -9.725 14.899 1.00 91.75 91 ARG A C 1
ATOM 750 O O . ARG A 1 91 ? -13.954 -10.552 14.569 1.00 91.75 91 ARG A O 1
ATOM 757 N N . GLY A 1 92 ? -11.831 -9.824 14.527 1.00 93.50 92 GLY A N 1
ATOM 758 C CA . GLY A 1 92 ? -11.317 -10.837 13.614 1.00 93.50 92 GLY A CA 1
ATOM 759 C C . GLY A 1 92 ? -11.383 -10.412 12.146 1.00 93.50 92 GLY A C 1
ATOM 760 O O . GLY A 1 92 ? -12.204 -9.589 11.737 1.00 93.50 92 GLY A O 1
ATOM 761 N N . ILE A 1 93 ? -10.504 -11.014 11.340 1.00 94.50 93 ILE A N 1
ATOM 762 C CA . ILE A 1 93 ? -10.192 -10.597 9.963 1.00 94.50 93 ILE A CA 1
ATOM 763 C C . ILE A 1 93 ? -11.454 -10.438 9.106 1.00 94.50 93 ILE A C 1
ATOM 765 O O . ILE A 1 93 ? -11.661 -9.398 8.488 1.00 94.50 93 ILE A O 1
ATOM 769 N N . VAL A 1 94 ? -12.333 -11.445 9.099 1.00 95.38 94 VAL A N 1
ATOM 770 C CA . VAL A 1 94 ? -13.543 -11.442 8.260 1.00 95.38 94 VAL A CA 1
ATOM 771 C C . VAL A 1 94 ? -14.495 -10.311 8.645 1.00 95.38 94 VAL A C 1
ATOM 773 O O . VAL A 1 94 ? -15.048 -9.649 7.768 1.00 95.38 94 VAL A O 1
ATOM 776 N N . HIS A 1 95 ? -14.700 -10.077 9.943 1.00 93.81 95 HIS A N 1
ATOM 777 C CA . HIS A 1 95 ? -15.613 -9.034 10.403 1.00 93.81 95 HIS A CA 1
ATOM 778 C C . HIS A 1 95 ? -15.054 -7.640 10.105 1.00 93.81 95 HIS A C 1
ATOM 780 O O . HIS A 1 95 ? -15.774 -6.778 9.605 1.00 93.81 95 HIS A O 1
ATOM 786 N N . ASN A 1 96 ? -13.755 -7.458 10.334 1.00 95.62 96 ASN A N 1
ATOM 787 C CA . ASN A 1 96 ? -13.061 -6.201 10.088 1.00 95.62 96 ASN A CA 1
ATOM 788 C C . ASN A 1 96 ? -13.068 -5.837 8.599 1.00 95.62 96 ASN A C 1
ATOM 790 O O . ASN A 1 96 ? -13.343 -4.694 8.250 1.00 95.62 96 ASN A O 1
ATOM 794 N N . LEU A 1 97 ? -12.859 -6.813 7.708 1.00 95.31 97 LEU A N 1
ATOM 795 C CA . LEU A 1 97 ? -12.951 -6.586 6.265 1.00 95.31 97 LEU A CA 1
ATOM 796 C C . LEU A 1 97 ? -14.379 -6.240 5.828 1.00 95.31 97 LEU A C 1
ATOM 798 O O . LEU A 1 97 ? -14.561 -5.311 5.044 1.00 95.31 97 LEU A O 1
ATOM 802 N N . LYS A 1 98 ? -15.402 -6.929 6.352 1.00 95.19 98 LYS A N 1
ATOM 803 C CA . LYS A 1 98 ? -16.805 -6.584 6.064 1.00 95.19 98 LYS A CA 1
ATOM 804 C C . LYS A 1 98 ? -17.126 -5.145 6.468 1.00 95.19 98 LYS A C 1
ATOM 806 O O . LYS A 1 98 ? -17.759 -4.428 5.702 1.00 95.19 98 LYS A O 1
ATOM 811 N N . GLU A 1 99 ? -16.663 -4.717 7.636 1.00 94.44 99 GLU A N 1
ATOM 812 C CA . GLU A 1 99 ? -16.815 -3.338 8.102 1.00 94.44 99 GLU A CA 1
ATOM 813 C C . GLU A 1 99 ? -16.033 -2.346 7.223 1.00 94.44 99 GLU A C 1
ATOM 815 O O . GLU A 1 99 ? -16.576 -1.330 6.790 1.00 94.44 99 GLU A O 1
ATOM 820 N N . PHE A 1 100 ? -14.785 -2.670 6.876 1.00 94.12 100 PHE A N 1
ATOM 821 C CA . PHE A 1 100 ? -13.928 -1.835 6.036 1.00 94.12 100 PHE A CA 1
ATOM 822 C C . PHE A 1 100 ? -14.518 -1.581 4.640 1.00 94.12 100 PHE A C 1
ATOM 824 O O . PHE A 1 100 ? -14.463 -0.454 4.136 1.00 94.12 100 PHE A O 1
ATOM 831 N N . PHE A 1 101 ? -15.109 -2.613 4.031 1.00 94.12 101 PHE A N 1
ATOM 832 C CA . PHE A 1 101 ? -15.787 -2.544 2.733 1.00 94.12 101 PHE A CA 1
ATOM 833 C C . PHE A 1 101 ? -17.248 -2.080 2.823 1.00 94.12 101 PHE A C 1
ATOM 835 O O . PHE A 1 101 ? -17.965 -2.151 1.830 1.00 94.12 101 PHE A O 1
ATOM 842 N N . LEU A 1 102 ? -17.683 -1.561 3.978 1.00 92.88 102 LEU A N 1
ATOM 843 C CA . LEU A 1 102 ? -19.030 -1.017 4.195 1.00 92.88 102 LEU A CA 1
ATOM 844 C C . LEU A 1 102 ? -20.157 -2.051 4.003 1.00 92.88 102 LEU A C 1
ATOM 846 O O . LEU A 1 102 ? -21.302 -1.685 3.753 1.00 92.88 102 LEU A O 1
ATOM 850 N N . LEU A 1 103 ? -19.850 -3.344 4.145 1.00 92.81 103 LEU A N 1
ATOM 851 C CA . LEU A 1 103 ? -20.823 -4.439 4.050 1.00 92.81 103 LEU A CA 1
ATOM 852 C C . LEU A 1 103 ? -21.634 -4.609 5.343 1.00 92.81 103 LEU A C 1
ATOM 854 O O . LEU A 1 103 ? -22.682 -5.250 5.342 1.00 92.81 103 LEU A O 1
ATOM 858 N N . VAL A 1 104 ? -21.131 -4.075 6.458 1.00 92.94 104 VAL A N 1
ATOM 859 C CA . VAL A 1 104 ? -21.770 -4.099 7.779 1.00 92.94 104 VAL A CA 1
ATOM 860 C C . VAL A 1 104 ? -21.608 -2.724 8.425 1.00 92.94 104 VAL A C 1
ATOM 862 O O . VAL A 1 104 ? -20.615 -2.034 8.188 1.00 92.94 104 VAL A O 1
ATOM 865 N N . LYS A 1 105 ? -22.579 -2.323 9.253 1.00 89.69 105 LYS A N 1
ATOM 866 C CA . LYS A 1 105 ? -22.512 -1.072 10.015 1.00 89.69 105 LYS A CA 1
ATOM 867 C C . LYS A 1 105 ? -21.297 -1.091 10.968 1.00 89.69 105 LYS A C 1
ATOM 869 O O . LYS A 1 105 ? -21.166 -2.049 11.738 1.00 89.69 105 LYS A O 1
ATOM 874 N N . PRO A 1 106 ? -20.435 -0.059 10.943 1.00 86.69 106 PRO A N 1
ATOM 875 C CA . PRO A 1 106 ? -19.309 0.038 11.862 1.00 86.69 106 PRO A CA 1
ATOM 876 C C . PRO A 1 106 ? -19.778 0.252 13.300 1.00 86.69 106 PRO A C 1
ATOM 878 O O . PRO A 1 106 ? -20.845 0.830 13.531 1.00 86.69 106 PRO A O 1
ATOM 881 N N . ARG A 1 107 ? -18.973 -0.210 14.262 1.00 84.56 107 ARG A N 1
ATOM 882 C CA . ARG A 1 107 ? -19.205 0.102 15.678 1.00 84.56 107 ARG A CA 1
ATOM 883 C C . ARG A 1 107 ? -18.829 1.549 15.950 1.00 84.56 107 ARG A C 1
ATOM 885 O O . ARG A 1 107 ? -17.820 2.044 15.456 1.00 84.56 107 ARG A O 1
ATOM 892 N N . THR A 1 108 ? -19.641 2.208 16.756 1.00 85.25 108 THR A N 1
ATOM 893 C CA . THR A 1 108 ? -19.334 3.528 17.297 1.00 85.25 108 THR A CA 1
ATOM 894 C C . THR A 1 108 ? -18.548 3.399 18.599 1.00 85.25 108 THR A C 1
ATOM 896 O O . THR A 1 108 ? -18.525 2.339 19.224 1.00 85.25 108 THR A O 1
ATOM 899 N N . GLU A 1 109 ? -17.909 4.486 19.027 1.00 81.25 109 GLU A N 1
ATOM 900 C CA . GLU A 1 109 ? -17.234 4.544 20.330 1.00 81.25 109 GLU A CA 1
ATOM 901 C C . GLU A 1 109 ? -18.217 4.262 21.481 1.00 81.25 109 GLU A C 1
ATOM 903 O O . GLU A 1 109 ? -17.881 3.531 22.406 1.00 81.25 109 GLU A O 1
ATOM 908 N N . GLN A 1 110 ? -19.468 4.724 21.364 1.00 82.06 110 GLN A N 1
ATOM 909 C CA . GLN A 1 110 ? -20.541 4.440 22.325 1.00 82.06 110 GLN A CA 1
ATOM 910 C C . GLN A 1 110 ? -20.839 2.939 22.426 1.00 82.06 110 GLN A C 1
ATOM 912 O O . GLN A 1 110 ? -20.957 2.409 23.527 1.00 82.06 110 GLN A O 1
ATOM 917 N N . ASP A 1 111 ? -20.904 2.232 21.291 1.00 82.62 111 ASP A N 1
ATOM 918 C CA . ASP A 1 111 ? -21.112 0.777 21.284 1.00 82.62 111 ASP A CA 1
ATOM 919 C C . ASP A 1 111 ? -19.974 0.046 22.011 1.00 82.62 111 ASP A C 1
ATOM 921 O O . ASP A 1 111 ? -20.196 -0.993 22.624 1.00 82.62 111 ASP A O 1
ATOM 925 N N . VAL A 1 112 ? -18.749 0.571 21.937 1.00 81.38 112 VAL A N 1
ATOM 926 C CA . VAL A 1 112 ? -17.582 0.012 22.629 1.00 81.38 112 VAL A CA 1
ATOM 927 C C . VAL A 1 112 ? -17.607 0.323 24.124 1.00 81.38 112 VAL A C 1
ATOM 929 O O . VAL A 1 112 ? -17.322 -0.566 24.921 1.00 81.38 112 VAL A O 1
ATOM 932 N N . GLU A 1 113 ? -17.974 1.542 24.518 1.00 78.88 113 GLU A N 1
ATOM 933 C CA . GLU A 1 113 ? -18.111 1.927 25.928 1.00 78.88 113 GLU A CA 1
ATOM 934 C C . GLU A 1 113 ? -19.186 1.102 26.644 1.00 78.88 113 GLU A C 1
ATOM 936 O O . GLU A 1 113 ? -18.954 0.633 27.753 1.00 78.88 113 GLU A O 1
ATOM 941 N N . ILE A 1 114 ? -20.323 0.845 25.986 1.00 73.38 114 ILE A N 1
ATOM 942 C CA . ILE A 1 114 ? -21.412 0.014 26.531 1.00 73.38 114 ILE A CA 1
ATOM 943 C C . ILE A 1 114 ? -20.982 -1.453 26.696 1.00 73.38 114 ILE A C 1
ATOM 945 O O . ILE A 1 114 ? -21.488 -2.151 27.570 1.00 73.38 114 ILE A O 1
ATOM 949 N N . LEU A 1 115 ? -20.063 -1.938 25.856 1.00 66.56 115 LEU A N 1
ATOM 950 C CA . LEU A 1 115 ? -19.553 -3.312 25.916 1.00 66.56 115 LEU A CA 1
ATOM 951 C C . LEU A 1 115 ? -18.388 -3.491 26.905 1.00 66.56 115 LEU A C 1
ATOM 953 O O . LEU A 1 115 ? -18.071 -4.631 27.234 1.00 66.56 115 LEU A O 1
ATOM 957 N N . ASN A 1 116 ? -17.772 -2.402 27.372 1.00 59.75 116 ASN A N 1
ATOM 958 C CA . ASN A 1 116 ? -16.685 -2.382 28.360 1.00 59.75 116 ASN A CA 1
ATOM 959 C C . ASN A 1 116 ? -17.217 -2.252 29.811 1.00 59.75 116 ASN A C 1
ATOM 961 O O . ASN A 1 116 ? -16.675 -1.470 30.596 1.00 59.75 116 ASN A O 1
ATOM 965 N N . ILE A 1 117 ? -18.280 -2.997 30.159 1.00 48.31 117 ILE A N 1
ATOM 966 C CA . ILE A 1 117 ? -18.696 -3.217 31.564 1.00 48.31 117 ILE A CA 1
ATOM 967 C C . ILE A 1 117 ? -17.651 -4.084 32.270 1.00 48.31 117 ILE A C 1
ATOM 969 O O . ILE A 1 117 ? -17.288 -5.135 31.693 1.00 48.31 117 ILE A O 1
#

pLDDT: mean 91.83, std 7.57, range [48.31, 98.19]